Protein AF-A0A7S0UVV0-F1 (afdb_monomer_lite)

InterPro domains:
  IPR001680 WD40 repeat [PF00400] (32-66)
  IPR015943 WD40/YVTN repeat-like-containing domain superfamily [G3DSA:2.130.10.10] (1-115)
  IPR036322 WD40-repeat-containing domain superfamily [SSF50978] (4-109)
  IPR051242 WD repeat and EF-hand domain-containing protein [PTHR44324] (8-107)

Secondary structure (DSSP, 8-state):
-----SSEEEEE-TT-EEEEEETTTTEEEEEEE--PPTT--EEEEEE-TTSSEEEEEETTSEEEEEEE-GGGS-SS-PPPHHHHHHHEEEEEEEE-SSS------PPP-------

Radius of gyration: 14.85 Å; chains: 1; bounding box: 44×40×32 Å

Foldseek 3Di:
DPQDPPQWDWDFWQVQKTWIARNVVRDTAAIDRNPDDNVWTFAEWEADPNRQWIWIWTFQQKIWIKGADSVSRDDDHHDDHVVRCVRIDTDDMDRRDRGTPNYDYDDDPPPPPDD

Organism: NCBI:txid51329

Structure (mmCIF, N/CA/C/O backbone):
data_AF-A0A7S0UVV0-F1
#
_entry.id   AF-A0A7S0UVV0-F1
#
loop_
_atom_site.group_PDB
_atom_site.id
_atom_site.type_symbol
_atom_site.label_atom_id
_atom_site.label_alt_id
_atom_site.label_comp_id
_atom_site.label_asym_id
_atom_site.label_entity_id
_atom_site.label_seq_id
_atom_site.pdbx_PDB_ins_code
_atom_site.Cartn_x
_atom_site.Cartn_y
_atom_site.Cartn_z
_atom_site.occupancy
_atom_site.B_iso_or_equiv
_atom_site.auth_seq_id
_atom_site.auth_comp_id
_atom_site.auth_asym_id
_atom_site.auth_atom_id
_atom_site.pdbx_PDB_model_num
ATOM 1 N N . HIS A 1 1 ? -20.210 -3.733 12.824 1.00 40.03 1 HIS A N 1
ATOM 2 C CA . HIS A 1 1 ? -19.160 -4.609 12.272 1.00 40.03 1 HIS A CA 1
ATOM 3 C C . HIS A 1 1 ? -17.806 -4.001 12.605 1.00 40.03 1 HIS A C 1
ATOM 5 O O . HIS A 1 1 ? -17.490 -2.963 12.027 1.00 40.03 1 HIS A O 1
ATOM 11 N N . PRO A 1 2 ? -17.089 -4.514 13.618 1.00 47.22 2 PRO A N 1
ATOM 12 C CA . PRO A 1 2 ? -15.825 -3.926 14.042 1.00 47.22 2 PRO A CA 1
ATOM 13 C C . PRO A 1 2 ? -14.700 -4.395 13.103 1.00 47.22 2 PRO A C 1
ATOM 15 O O . PRO A 1 2 ? -14.830 -5.450 12.491 1.00 47.22 2 PRO A O 1
ATOM 18 N N . HIS A 1 3 ? -13.626 -3.611 12.990 1.00 50.00 3 HIS A N 1
ATOM 19 C CA . HIS A 1 3 ? -12.380 -3.900 12.246 1.00 50.00 3 HIS A CA 1
ATOM 20 C C . HIS A 1 3 ? -12.298 -3.512 10.756 1.00 50.00 3 HIS A C 1
ATOM 22 O O . HIS A 1 3 ? -11.368 -3.922 10.067 1.00 50.00 3 HIS A O 1
ATOM 28 N N . HIS A 1 4 ? -13.193 -2.663 10.239 1.00 56.44 4 HIS A N 1
ATOM 29 C CA . HIS A 1 4 ? -12.935 -2.007 8.948 1.00 56.44 4 HIS A CA 1
ATOM 30 C C . HIS A 1 4 ? -12.102 -0.734 9.154 1.00 56.44 4 HIS A C 1
ATOM 32 O O . HIS A 1 4 ? -12.401 0.019 10.082 1.00 56.44 4 HIS A O 1
ATOM 38 N N . PHE A 1 5 ? -11.133 -0.457 8.267 1.00 59.06 5 PHE A N 1
ATOM 39 C CA . PHE A 1 5 ? -10.531 0.870 8.089 1.00 59.06 5 PHE A CA 1
ATOM 40 C C . PHE A 1 5 ? -11.637 1.870 7.761 1.00 59.06 5 PHE A C 1
ATOM 42 O O . PHE A 1 5 ? -11.932 2.159 6.602 1.00 59.06 5 PHE A O 1
ATOM 49 N N . ARG A 1 6 ? -12.312 2.392 8.779 1.00 69.19 6 ARG A N 1
ATOM 50 C CA . ARG A 1 6 ? -13.160 3.554 8.588 1.00 69.19 6 ARG A CA 1
ATOM 51 C C . ARG A 1 6 ? -12.203 4.720 8.426 1.00 69.19 6 ARG A C 1
ATOM 53 O O . ARG A 1 6 ? -11.543 5.108 9.382 1.00 69.19 6 ARG A O 1
ATOM 60 N N . ASN A 1 7 ? -12.149 5.255 7.209 1.00 84.62 7 ASN A N 1
ATOM 61 C CA . ASN A 1 7 ? -11.524 6.542 6.909 1.00 84.62 7 ASN A CA 1
ATOM 62 C C . ASN A 1 7 ? -9.984 6.525 6.860 1.00 84.62 7 ASN A C 1
ATOM 64 O O . ASN A 1 7 ? -9.353 7.557 7.086 1.00 84.62 7 ASN A O 1
ATOM 68 N N . VAL A 1 8 ? -9.381 5.378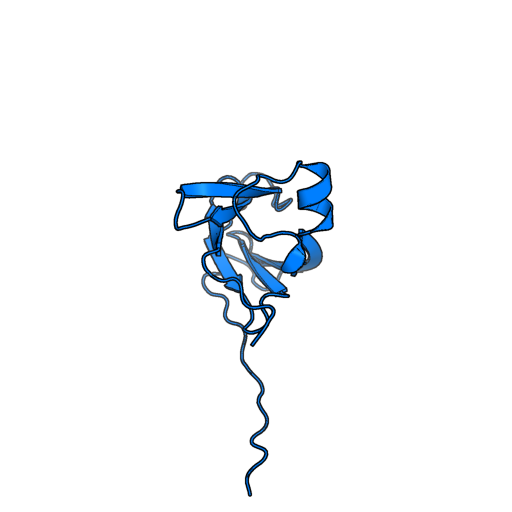 6.528 1.00 91.62 8 VAL A N 1
ATOM 69 C CA . VAL A 1 8 ? -7.937 5.282 6.262 1.00 91.62 8 VAL A CA 1
ATOM 70 C C . VAL A 1 8 ? -7.690 5.099 4.771 1.00 91.62 8 VAL A C 1
ATOM 72 O O . VAL A 1 8 ? -8.234 4.184 4.157 1.00 91.62 8 VAL A O 1
ATOM 75 N N . LEU A 1 9 ? -6.851 5.955 4.193 1.00 94.00 9 LEU A N 1
ATOM 76 C CA . LEU A 1 9 ? -6.370 5.835 2.820 1.00 94.00 9 LEU A CA 1
ATOM 77 C C . LEU A 1 9 ? -4.951 5.265 2.824 1.00 94.00 9 LEU A C 1
ATOM 79 O O . LEU A 1 9 ? -4.060 5.835 3.450 1.00 94.00 9 LEU A O 1
ATOM 83 N N . ALA A 1 10 ? -4.734 4.176 2.090 1.00 95.31 10 ALA A N 1
ATOM 84 C CA . ALA A 1 10 ? -3.406 3.639 1.817 1.00 95.31 10 ALA A CA 1
ATOM 85 C C . ALA A 1 10 ? -2.898 4.150 0.461 1.00 95.31 10 ALA A C 1
ATOM 87 O O . ALA A 1 10 ? -3.642 4.191 -0.518 1.00 95.31 10 ALA A O 1
ATOM 88 N N . THR A 1 11 ? -1.625 4.530 0.398 1.00 96.69 11 THR A N 1
ATOM 89 C CA . THR A 1 11 ? -0.983 5.066 -0.810 1.00 96.69 11 THR A CA 1
ATOM 90 C C . THR A 1 11 ? 0.421 4.505 -0.963 1.00 96.69 11 THR A C 1
ATOM 92 O O . THR A 1 11 ? 1.109 4.266 0.029 1.00 96.69 11 THR A O 1
ATOM 95 N N . VAL A 1 12 ? 0.854 4.328 -2.207 1.00 95.38 12 VAL A N 1
ATOM 96 C CA . VAL A 1 12 ? 2.248 4.043 -2.560 1.00 95.38 12 VAL A CA 1
ATOM 97 C C . VAL A 1 12 ? 2.710 5.017 -3.624 1.00 95.38 12 VAL A C 1
ATOM 99 O O . VAL A 1 12 ? 1.894 5.535 -4.387 1.00 95.38 12 VAL A O 1
ATOM 102 N N . GLY A 1 13 ? 4.014 5.260 -3.675 1.00 90.25 13 GLY A N 1
ATOM 103 C CA . GLY A 1 13 ? 4.601 6.161 -4.652 1.00 90.25 13 GLY A CA 1
ATOM 104 C C . GLY A 1 13 ? 5.937 5.681 -5.197 1.00 90.25 13 GLY A C 1
ATOM 105 O O . GLY A 1 13 ? 6.583 4.767 -4.679 1.00 90.25 13 GLY A O 1
ATOM 106 N N . ALA A 1 14 ? 6.389 6.393 -6.228 1.00 90.75 14 ALA A N 1
ATOM 107 C CA . ALA A 1 14 ? 7.727 6.276 -6.802 1.00 90.75 14 ALA A CA 1
ATOM 108 C C . ALA A 1 14 ? 8.854 6.539 -5.782 1.00 90.75 14 ALA A C 1
ATOM 110 O O . ALA A 1 14 ? 9.991 6.128 -6.000 1.00 90.75 14 ALA A O 1
ATOM 111 N N . ASP A 1 15 ? 8.544 7.191 -4.657 1.00 90.56 15 ASP A N 1
ATOM 112 C CA . ASP A 1 15 ? 9.457 7.413 -3.533 1.00 90.56 15 ASP A CA 1
ATOM 113 C C . ASP A 1 15 ? 9.672 6.164 -2.658 1.00 90.56 15 ASP A C 1
ATOM 115 O O . ASP A 1 15 ? 10.537 6.175 -1.779 1.00 90.56 15 ASP A O 1
ATOM 119 N N . ARG A 1 16 ? 8.961 5.065 -2.959 1.00 91.94 16 ARG A N 1
ATOM 120 C CA . ARG A 1 16 ? 9.083 3.737 -2.337 1.00 91.94 16 ARG A CA 1
ATOM 121 C C . ARG A 1 16 ? 8.560 3.677 -0.905 1.00 91.94 16 ARG A C 1
ATOM 123 O O . ARG A 1 16 ? 8.968 2.806 -0.130 1.00 91.94 16 ARG A O 1
ATOM 130 N N . TRP A 1 17 ? 7.628 4.556 -0.564 1.00 94.94 17 TRP A N 1
ATOM 131 C CA . TRP A 1 17 ? 6.929 4.525 0.715 1.00 94.94 17 TRP A CA 1
ATOM 132 C C . TRP A 1 17 ? 5.515 3.980 0.560 1.00 94.94 17 TRP A C 1
ATOM 134 O O . TRP A 1 17 ? 4.823 4.282 -0.409 1.00 94.94 17 TRP A O 1
ATOM 144 N N . LEU A 1 18 ? 5.096 3.187 1.543 1.00 96.56 18 LEU A N 1
ATOM 145 C CA . LEU A 1 18 ? 3.702 2.844 1.789 1.00 96.56 18 LEU A CA 1
ATOM 146 C C . LEU A 1 18 ? 3.214 3.743 2.927 1.00 96.56 18 LEU A C 1
ATOM 148 O O . LEU A 1 18 ? 3.767 3.692 4.026 1.00 96.56 18 LEU A O 1
ATOM 152 N N . ARG A 1 19 ? 2.211 4.580 2.658 1.00 96.69 19 ARG A N 1
ATOM 153 C CA . ARG A 1 19 ? 1.681 5.562 3.616 1.00 96.69 19 ARG A CA 1
ATOM 154 C C . ARG A 1 19 ? 0.200 5.364 3.878 1.00 96.69 19 ARG A C 1
ATOM 156 O O . ARG A 1 19 ? -0.552 5.040 2.958 1.00 96.69 19 ARG A O 1
ATOM 163 N N . PHE A 1 20 ? -0.194 5.634 5.116 1.00 95.94 20 PHE A N 1
ATOM 164 C CA . PHE A 1 20 ? -1.560 5.541 5.614 1.00 95.94 20 PHE A CA 1
ATOM 165 C C . PHE A 1 20 ? -2.016 6.894 6.134 1.00 95.94 20 PHE A C 1
ATOM 167 O O . PHE A 1 20 ? -1.314 7.517 6.928 1.00 95.94 20 PHE A O 1
ATOM 174 N N . TRP A 1 21 ? -3.200 7.327 5.722 1.00 95.44 21 TRP A N 1
ATOM 175 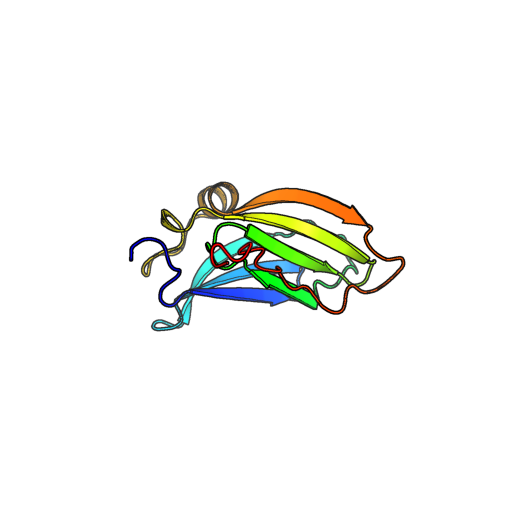C CA . TRP A 1 21 ? -3.716 8.662 6.003 1.00 95.44 21 TRP A CA 1
ATOM 176 C C . TRP A 1 21 ? -5.095 8.590 6.632 1.00 95.44 21 TRP A C 1
ATOM 178 O O . TRP A 1 21 ? -5.942 7.845 6.146 1.00 95.44 21 TRP A O 1
ATOM 188 N N . ASN A 1 22 ? -5.352 9.412 7.646 1.00 92.94 22 ASN A N 1
ATOM 189 C CA . ASN A 1 22 ? -6.716 9.716 8.062 1.00 92.94 22 ASN A CA 1
ATOM 190 C C . ASN A 1 22 ? -7.323 10.688 7.042 1.00 92.94 22 ASN A C 1
ATOM 192 O O . ASN A 1 22 ? -6.830 11.806 6.883 1.00 92.94 22 ASN A O 1
ATOM 196 N N . ILE A 1 23 ? -8.392 10.282 6.353 1.00 92.75 23 ILE A N 1
ATOM 197 C CA . ILE A 1 23 ? -8.984 11.095 5.275 1.00 92.75 23 ILE A CA 1
ATOM 198 C C . ILE A 1 23 ? -9.834 12.267 5.773 1.00 92.75 23 ILE A C 1
ATOM 200 O O . ILE A 1 23 ? -10.090 13.189 5.005 1.00 92.75 23 ILE A O 1
ATOM 204 N N . HIS A 1 24 ? -10.303 12.241 7.022 1.00 90.31 24 HIS A N 1
ATOM 205 C CA . HIS A 1 24 ? -11.094 13.341 7.576 1.00 90.31 24 HIS A CA 1
ATOM 206 C C . HIS A 1 24 ? -10.220 14.516 7.994 1.00 90.31 24 HIS A C 1
ATOM 208 O O . HIS A 1 24 ? -10.630 15.665 7.858 1.00 90.31 24 HIS A O 1
ATOM 214 N N . GLU A 1 25 ? -9.021 14.223 8.485 1.00 89.25 25 GLU A N 1
ATOM 215 C CA . GLU A 1 25 ? -8.102 15.233 9.011 1.00 89.25 25 GLU A CA 1
ATOM 216 C C . GLU A 1 25 ? -6.932 15.522 8.064 1.00 89.25 25 GLU A C 1
ATOM 218 O O . GLU A 1 25 ? -6.228 16.510 8.242 1.00 89.25 25 GLU A O 1
ATOM 223 N N . GLY A 1 26 ? -6.704 14.669 7.058 1.00 92.81 26 GLY A N 1
ATOM 224 C CA . GLY A 1 26 ? -5.559 14.784 6.152 1.00 92.81 26 GLY A CA 1
ATOM 225 C C . GLY A 1 26 ? -4.218 14.481 6.827 1.00 92.81 26 GLY A C 1
ATOM 226 O O . GLY A 1 26 ? -3.176 14.944 6.370 1.00 92.81 26 GLY A O 1
ATOM 227 N N . VAL A 1 27 ? -4.232 13.723 7.926 1.00 93.75 27 VAL A N 1
ATOM 228 C CA . VAL A 1 27 ? -3.048 13.444 8.750 1.00 93.75 27 VAL A CA 1
ATOM 229 C C . VAL A 1 27 ? -2.405 12.122 8.339 1.00 93.75 27 VAL A C 1
ATOM 231 O O . VAL A 1 27 ? -3.090 11.112 8.170 1.00 93.75 27 VAL A O 1
ATOM 234 N N . LEU A 1 28 ? -1.074 12.120 8.210 1.00 95.50 28 LEU A N 1
ATOM 235 C CA . LEU A 1 28 ? -0.278 10.905 8.041 1.00 95.50 28 LEU A CA 1
ATOM 236 C C . LEU A 1 28 ? -0.309 10.093 9.341 1.00 95.50 28 LEU A C 1
ATOM 238 O O . LEU A 1 28 ? 0.223 10.529 10.358 1.00 95.50 28 LEU A O 1
ATOM 242 N N . LEU A 1 29 ? -0.912 8.908 9.305 1.00 95.00 29 LEU A N 1
ATOM 243 C CA . LEU A 1 29 ? -0.998 8.007 10.455 1.00 95.00 29 LEU A CA 1
ATOM 244 C C . LEU A 1 29 ? 0.240 7.126 10.577 1.00 95.00 29 LEU A C 1
ATOM 246 O O . LEU A 1 29 ? 0.723 6.885 11.675 1.00 95.00 29 LEU A O 1
ATOM 250 N N . ALA A 1 30 ? 0.745 6.620 9.456 1.00 95.56 30 ALA A N 1
ATOM 251 C CA . ALA A 1 30 ? 1.915 5.758 9.440 1.00 95.56 30 ALA A CA 1
ATOM 252 C C . ALA A 1 30 ? 2.585 5.782 8.071 1.00 95.56 30 ALA A C 1
ATOM 254 O O . ALA A 1 30 ? 1.924 5.918 7.039 1.00 95.56 30 ALA A O 1
ATOM 255 N N . GLU A 1 31 ? 3.892 5.559 8.064 1.00 96.31 31 GLU A N 1
ATOM 256 C CA . GLU A 1 31 ? 4.639 5.285 6.848 1.00 96.31 31 GLU A CA 1
ATOM 257 C C . GLU A 1 31 ? 5.641 4.157 7.067 1.00 96.31 31 GLU A C 1
ATOM 259 O O . GLU A 1 31 ? 6.264 4.039 8.123 1.00 96.31 31 GLU A O 1
ATOM 264 N N . VAL A 1 32 ? 5.775 3.305 6.055 1.00 96.00 32 VAL A N 1
ATOM 265 C CA . VAL A 1 32 ? 6.724 2.197 6.043 1.00 96.00 32 VAL A CA 1
ATOM 266 C C . VAL A 1 32 ? 7.491 2.229 4.736 1.00 96.00 32 VAL A C 1
ATOM 268 O O . VAL A 1 32 ? 6.914 2.274 3.645 1.00 96.00 32 VAL A O 1
ATOM 271 N N . PHE A 1 33 ? 8.816 2.202 4.849 1.00 94.06 33 PHE A N 1
ATOM 272 C CA . PHE A 1 33 ? 9.669 2.073 3.684 1.00 94.06 33 PHE A CA 1
ATOM 273 C C . PHE A 1 33 ? 9.489 0.679 3.089 1.00 94.06 33 PHE A C 1
ATOM 275 O O . PHE A 1 33 ? 9.673 -0.335 3.762 1.00 94.06 33 PHE A O 1
ATOM 282 N N . THR A 1 34 ? 9.144 0.619 1.807 1.00 91.19 34 THR A N 1
ATOM 283 C CA . THR A 1 34 ? 8.802 -0.652 1.157 1.00 91.19 34 THR A CA 1
ATOM 284 C C . THR A 1 34 ? 10.012 -1.567 0.946 1.00 91.19 34 THR A C 1
ATOM 286 O O . THR A 1 34 ? 9.860 -2.754 0.655 1.00 91.19 34 THR A O 1
ATOM 289 N N . GLY A 1 35 ? 11.234 -1.037 1.055 1.00 86.81 35 GLY A N 1
ATOM 290 C CA . GLY A 1 35 ? 12.453 -1.795 0.784 1.00 86.81 35 GLY A CA 1
ATOM 291 C C . GLY A 1 35 ? 12.640 -2.151 -0.693 1.00 86.81 35 GLY A C 1
ATOM 292 O O . GLY A 1 35 ? 13.445 -3.030 -0.983 1.00 86.81 35 GLY A O 1
ATOM 293 N N . HIS A 1 36 ? 11.879 -1.539 -1.609 1.00 86.88 36 HIS A N 1
ATOM 294 C CA . HIS A 1 36 ? 12.153 -1.614 -3.046 1.00 86.88 36 HIS A CA 1
ATOM 295 C C . HIS A 1 36 ? 13.489 -0.913 -3.356 1.00 86.88 36 HIS A C 1
ATOM 297 O O . HIS A 1 36 ? 13.851 0.088 -2.719 1.00 86.88 36 HIS A O 1
ATOM 303 N N . ALA A 1 37 ? 14.267 -1.452 -4.290 1.00 84.25 37 ALA A N 1
ATOM 304 C CA . ALA A 1 37 ? 15.574 -0.925 -4.655 1.00 84.25 37 ALA A CA 1
ATOM 305 C C . ALA A 1 37 ? 15.461 0.447 -5.335 1.00 84.25 37 ALA A C 1
ATOM 307 O O . ALA A 1 37 ? 14.393 0.907 -5.739 1.00 84.25 37 ALA A O 1
ATOM 308 N N . MET A 1 38 ? 16.580 1.161 -5.417 1.00 74.38 38 MET A N 1
ATOM 309 C CA . MET A 1 38 ? 16.601 2.445 -6.113 1.00 74.38 38 MET A CA 1
ATOM 310 C C . MET A 1 38 ? 16.336 2.208 -7.609 1.00 74.38 38 MET A C 1
ATOM 312 O O . MET A 1 38 ? 17.004 1.383 -8.221 1.00 74.38 38 MET A O 1
ATOM 316 N N . GLY A 1 39 ? 15.353 2.910 -8.181 1.00 78.50 39 GLY A N 1
ATOM 317 C CA . GLY A 1 39 ? 14.886 2.694 -9.560 1.00 78.50 39 GLY A CA 1
ATOM 318 C C . GLY A 1 39 ? 13.687 1.741 -9.694 1.00 78.50 39 GLY A C 1
ATOM 319 O O . GLY A 1 39 ? 13.063 1.698 -10.755 1.00 78.50 39 GLY A O 1
ATOM 320 N N . GLU A 1 40 ? 13.313 1.039 -8.621 1.00 88.50 40 GLU A N 1
ATOM 321 C CA . GLU A 1 40 ? 12.079 0.251 -8.545 1.00 88.50 40 GLU A CA 1
ATOM 322 C C . GLU A 1 40 ? 10.933 1.156 -8.084 1.00 88.50 40 GLU A C 1
ATOM 324 O O . GLU A 1 40 ? 10.818 1.510 -6.909 1.00 88.50 40 GLU A O 1
ATOM 329 N N . LEU A 1 41 ? 10.100 1.584 -9.031 1.00 92.38 41 LEU A N 1
ATOM 330 C CA . LEU A 1 41 ? 8.974 2.471 -8.760 1.00 92.38 41 LEU A CA 1
ATOM 331 C C . LEU A 1 41 ? 7.783 1.633 -8.316 1.00 92.38 41 LEU A C 1
ATOM 333 O O . LEU A 1 41 ? 7.305 0.800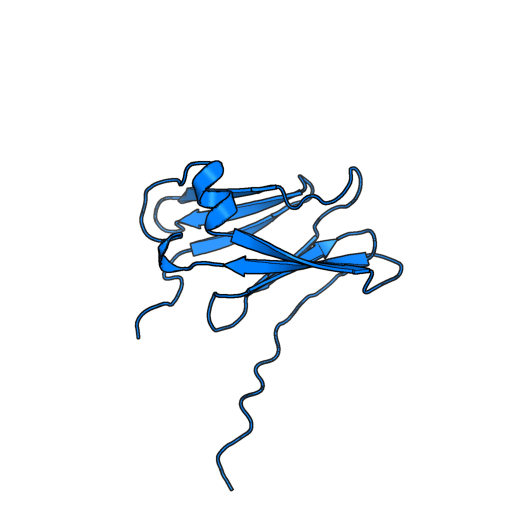 -9.087 1.00 92.38 41 LEU A O 1
ATOM 337 N N . VAL A 1 42 ? 7.285 1.869 -7.104 1.00 95.06 42 VAL A N 1
ATOM 338 C CA . VAL A 1 42 ? 6.051 1.233 -6.633 1.00 95.06 42 VAL A CA 1
ATOM 339 C C . VAL A 1 42 ? 4.876 1.926 -7.309 1.00 95.06 42 VAL A C 1
ATOM 341 O O . VAL A 1 42 ? 4.682 3.129 -7.141 1.00 95.06 42 VAL A O 1
ATOM 344 N N . GLN A 1 43 ? 4.122 1.176 -8.108 1.00 94.31 43 GLN A N 1
ATOM 345 C CA . GLN A 1 43 ? 3.093 1.726 -9.002 1.00 94.31 43 GLN A CA 1
ATOM 346 C C . GLN A 1 43 ? 1.740 1.016 -8.880 1.00 94.31 43 GLN A C 1
ATOM 348 O O . GLN A 1 43 ? 0.755 1.483 -9.442 1.00 94.31 43 GLN A O 1
ATOM 353 N N . ALA A 1 44 ? 1.684 -0.103 -8.154 1.00 95.25 44 ALA A N 1
ATOM 354 C CA . ALA A 1 44 ? 0.460 -0.855 -7.917 1.00 95.25 44 ALA A CA 1
ATOM 355 C C . ALA A 1 44 ? 0.271 -1.113 -6.418 1.00 95.25 44 ALA A C 1
ATOM 357 O O . ALA A 1 44 ? 1.232 -1.417 -5.705 1.00 95.25 44 ALA A O 1
ATOM 358 N N . LEU A 1 45 ? -0.977 -1.017 -5.962 1.00 97.38 45 LEU A N 1
ATOM 359 C CA . LEU A 1 45 ? -1.403 -1.255 -4.586 1.00 97.38 45 LEU A CA 1
ATOM 360 C C . LEU A 1 45 ? -2.756 -1.963 -4.595 1.00 97.38 45 LEU A C 1
ATOM 362 O O . LEU A 1 45 ? -3.647 -1.573 -5.347 1.00 97.38 45 LEU A O 1
ATOM 366 N N . ALA A 1 46 ? -2.922 -2.959 -3.733 1.00 97.00 46 ALA A N 1
ATOM 367 C CA . ALA A 1 46 ? -4.218 -3.551 -3.429 1.00 97.00 46 ALA A CA 1
ATOM 368 C C . ALA A 1 46 ? -4.324 -3.842 -1.932 1.00 97.00 46 ALA A C 1
ATOM 370 O O . ALA A 1 46 ? -3.321 -4.158 -1.291 1.00 97.00 46 ALA A O 1
ATOM 371 N N . VAL A 1 47 ? -5.537 -3.756 -1.395 1.00 94.94 47 VAL A N 1
ATOM 372 C CA . VAL A 1 47 ? -5.871 -4.086 -0.004 1.00 94.94 47 VAL A CA 1
ATOM 373 C C . VAL A 1 47 ? -6.957 -5.153 -0.036 1.00 94.94 47 VAL A C 1
ATOM 375 O O . VAL A 1 47 ? -7.838 -5.104 -0.898 1.00 94.94 47 VAL A O 1
ATOM 378 N N . ASP A 1 48 ? -6.883 -6.134 0.854 1.00 92.88 48 ASP A N 1
ATOM 379 C CA . ASP A 1 48 ? -7.918 -7.156 0.964 1.00 92.88 48 ASP A CA 1
ATOM 380 C C . ASP A 1 48 ? -9.164 -6.639 1.711 1.00 92.88 48 ASP A C 1
ATOM 382 O O . ASP A 1 48 ? -9.115 -5.649 2.440 1.00 92.88 48 ASP A O 1
ATOM 386 N N . LEU A 1 49 ? -10.292 -7.340 1.572 1.00 88.56 49 LEU A N 1
ATOM 387 C CA . LEU A 1 49 ? -11.560 -6.937 2.198 1.00 88.56 49 LEU A CA 1
ATOM 388 C C . LEU A 1 49 ? -11.496 -6.893 3.730 1.00 88.56 49 LEU A C 1
ATOM 390 O O . LEU A 1 49 ? -12.226 -6.119 4.354 1.00 88.56 49 LEU A O 1
ATOM 394 N N . SER A 1 50 ? -10.635 -7.717 4.337 1.00 88.50 50 SER A N 1
ATOM 395 C CA . SER A 1 50 ? -10.467 -7.770 5.789 1.00 88.50 50 SER A CA 1
ATOM 396 C C . SER A 1 50 ? -9.460 -6.755 6.328 1.00 88.50 50 SER A C 1
ATOM 398 O O . SER A 1 50 ? -9.255 -6.715 7.541 1.00 88.50 50 SER A O 1
ATOM 400 N N . ASN A 1 51 ? -8.872 -5.911 5.466 1.00 90.62 51 ASN A N 1
ATOM 401 C CA . ASN A 1 51 ? -7.923 -4.859 5.839 1.00 90.62 51 ASN A CA 1
ATOM 402 C C . ASN A 1 51 ? -6.648 -5.370 6.534 1.00 90.62 51 ASN A C 1
ATOM 404 O O . ASN A 1 51 ? -5.957 -4.624 7.227 1.00 90.62 51 ASN A O 1
ATOM 408 N N . ARG A 1 52 ? -6.329 -6.651 6.361 1.00 92.06 52 ARG A N 1
ATOM 409 C CA . ARG A 1 52 ? -5.233 -7.350 7.044 1.00 92.06 52 ARG A CA 1
ATOM 410 C C . ARG A 1 52 ? -4.039 -7.585 6.135 1.00 92.06 52 ARG A C 1
ATOM 412 O O . ARG A 1 52 ? -2.948 -7.871 6.632 1.00 92.06 52 ARG A O 1
ATOM 419 N N . PHE A 1 53 ? -4.237 -7.470 4.828 1.00 95.50 53 PHE A N 1
ATOM 420 C CA . PHE A 1 53 ? -3.226 -7.702 3.820 1.00 95.50 53 PHE A CA 1
ATOM 421 C C . PHE A 1 53 ? -3.198 -6.575 2.801 1.00 95.50 53 PHE A C 1
ATOM 423 O O . PHE A 1 53 ? -4.221 -6.118 2.294 1.00 95.50 53 PHE A O 1
ATOM 430 N N . ILE A 1 54 ? -1.979 -6.168 2.469 1.00 96.88 54 ILE A N 1
ATOM 431 C CA . ILE A 1 54 ? -1.702 -5.234 1.388 1.00 96.88 54 ILE A CA 1
ATOM 432 C C . ILE A 1 54 ? -0.720 -5.887 0.429 1.00 96.88 54 ILE A C 1
ATOM 434 O O . ILE A 1 54 ? 0.236 -6.535 0.856 1.00 96.88 54 ILE A O 1
ATOM 438 N N . ALA A 1 55 ? -0.937 -5.693 -0.865 1.00 97.75 55 ALA A N 1
ATOM 439 C CA . ALA A 1 55 ? -0.001 -6.067 -1.911 1.00 97.75 55 ALA A CA 1
ATOM 440 C C . ALA A 1 55 ? 0.527 -4.809 -2.599 1.00 97.75 55 ALA A C 1
ATOM 442 O O . ALA A 1 55 ? -0.257 -3.937 -2.973 1.00 97.75 55 ALA A O 1
ATOM 443 N N . THR A 1 56 ? 1.841 -4.731 -2.794 1.00 97.81 56 THR A N 1
ATOM 444 C CA . THR A 1 56 ? 2.488 -3.673 -3.581 1.00 97.81 56 THR A CA 1
ATOM 445 C C . THR A 1 56 ? 3.240 -4.275 -4.755 1.00 97.81 56 THR A C 1
ATOM 447 O O . THR A 1 56 ? 3.836 -5.344 -4.618 1.00 97.81 56 THR A O 1
ATOM 450 N N . GLY A 1 57 ? 3.215 -3.595 -5.900 1.00 96.62 57 GLY A N 1
ATOM 451 C CA . GLY A 1 57 ? 3.878 -4.026 -7.130 1.00 96.62 57 GLY A CA 1
ATOM 452 C C . GLY A 1 57 ? 4.743 -2.919 -7.724 1.00 96.62 57 GLY A C 1
ATOM 453 O O . GLY A 1 57 ? 4.334 -1.753 -7.729 1.00 96.62 57 GLY A O 1
ATOM 454 N N . ASP A 1 58 ? 5.924 -3.281 -8.225 1.00 96.25 58 ASP A N 1
ATOM 455 C CA . ASP A 1 58 ? 6.905 -2.321 -8.743 1.00 96.25 58 ASP A CA 1
ATOM 456 C C . ASP A 1 58 ? 7.188 -2.430 -10.255 1.00 96.25 58 ASP A C 1
ATOM 458 O O . ASP A 1 58 ? 6.638 -3.273 -10.974 1.00 96.25 58 ASP A O 1
ATOM 462 N N . SER A 1 59 ? 8.058 -1.543 -10.749 1.00 96.12 59 SER A N 1
ATOM 463 C CA . SER A 1 59 ? 8.527 -1.490 -12.139 1.00 96.12 59 SER A CA 1
ATOM 464 C C . SER A 1 59 ? 9.481 -2.627 -12.543 1.00 96.12 59 SER A C 1
ATOM 466 O O . SER A 1 59 ? 9.628 -2.889 -13.739 1.00 96.12 59 SER A O 1
ATOM 468 N N . ALA A 1 60 ? 10.100 -3.331 -11.592 1.00 95.56 60 ALA A N 1
ATOM 469 C CA . ALA A 1 60 ? 10.989 -4.472 -11.845 1.00 95.56 60 ALA A CA 1
ATOM 470 C C . ALA A 1 60 ? 10.250 -5.826 -11.867 1.00 95.56 60 ALA A C 1
ATOM 472 O O . ALA A 1 60 ? 10.821 -6.854 -12.259 1.00 95.56 60 ALA A O 1
ATOM 473 N N . GLY A 1 61 ? 8.965 -5.811 -11.508 1.00 96.25 61 GLY A N 1
ATOM 474 C CA . GLY A 1 61 ? 8.076 -6.963 -11.505 1.00 96.25 61 GLY A CA 1
ATOM 475 C C . GLY A 1 61 ? 8.018 -7.700 -10.172 1.00 96.25 61 GLY A C 1
ATOM 476 O O . GLY A 1 61 ? 7.538 -8.836 -10.133 1.00 96.25 61 GLY A O 1
ATOM 477 N N . PHE A 1 62 ? 8.505 -7.090 -9.088 1.00 96.38 62 PHE A N 1
ATOM 478 C CA . PHE A 1 62 ? 8.355 -7.639 -7.748 1.00 96.38 62 PHE A CA 1
ATOM 479 C C . PHE A 1 62 ? 6.991 -7.308 -7.161 1.00 96.38 62 PHE A C 1
ATOM 481 O O . PHE A 1 62 ? 6.470 -6.202 -7.310 1.00 96.38 62 PHE A O 1
ATOM 488 N N . ILE A 1 63 ? 6.449 -8.291 -6.448 1.00 97.12 63 ILE A N 1
ATOM 489 C CA . ILE A 1 63 ? 5.307 -8.137 -5.559 1.00 97.12 63 ILE A CA 1
ATOM 490 C C . ILE A 1 63 ? 5.801 -8.311 -4.128 1.00 97.12 63 ILE A C 1
ATOM 492 O O . ILE A 1 63 ? 6.574 -9.229 -3.834 1.00 97.12 63 ILE A O 1
ATOM 496 N N . LYS A 1 64 ? 5.330 -7.442 -3.235 1.00 97.25 64 LYS A N 1
ATOM 497 C CA . LYS A 1 64 ? 5.479 -7.593 -1.786 1.00 97.25 64 LYS A CA 1
ATOM 498 C C . LYS A 1 64 ? 4.113 -7.699 -1.136 1.00 97.25 64 LYS A C 1
ATOM 500 O O . LYS A 1 64 ? 3.191 -6.980 -1.513 1.00 97.25 64 LYS A O 1
ATOM 505 N N . ILE A 1 65 ? 4.013 -8.576 -0.141 1.00 97.88 65 ILE A N 1
ATOM 506 C CA . ILE A 1 65 ? 2.823 -8.720 0.700 1.00 97.88 65 ILE A CA 1
ATOM 507 C C . ILE A 1 65 ? 3.140 -8.211 2.092 1.00 97.88 65 ILE A C 1
ATOM 509 O O . ILE A 1 65 ? 4.161 -8.580 2.679 1.00 97.88 65 ILE A O 1
ATOM 513 N N . TRP A 1 66 ? 2.233 -7.405 2.622 1.00 97.75 66 TRP A N 1
ATOM 514 C CA . TRP A 1 66 ? 2.324 -6.769 3.922 1.00 97.75 66 TRP A CA 1
ATOM 515 C C . TRP A 1 66 ? 1.174 -7.250 4.795 1.00 97.75 66 TRP A C 1
ATOM 517 O O . TRP A 1 66 ? 0.021 -7.226 4.371 1.00 97.75 66 TRP A O 1
ATOM 527 N N . GLY A 1 67 ? 1.492 -7.686 6.007 1.00 96.69 67 GLY A N 1
ATOM 528 C CA . GLY A 1 67 ? 0.508 -7.912 7.055 1.00 96.69 67 GLY A CA 1
ATOM 529 C C . GLY A 1 67 ? 0.248 -6.603 7.778 1.00 96.69 67 GLY A C 1
ATOM 530 O O . GLY A 1 67 ? 1.203 -5.903 8.119 1.00 96.69 67 GLY A O 1
ATOM 531 N N . VAL A 1 68 ? -1.022 -6.301 8.015 1.00 94.62 68 VAL A N 1
ATOM 532 C CA . VAL A 1 68 ? -1.472 -5.054 8.624 1.00 94.62 68 VAL A CA 1
ATOM 533 C C . VAL A 1 68 ? -2.259 -5.343 9.897 1.00 94.62 68 VAL A C 1
ATOM 535 O O . VAL A 1 68 ? -3.059 -6.277 9.941 1.00 94.62 68 VAL A O 1
ATOM 538 N N . ASP A 1 69 ? -2.009 -4.540 10.926 1.00 92.25 69 ASP A N 1
ATOM 539 C CA . ASP A 1 69 ? -2.757 -4.494 12.180 1.00 92.25 69 ASP A CA 1
ATOM 540 C C . ASP A 1 69 ? -3.716 -3.285 12.161 1.00 92.25 69 ASP A C 1
ATOM 542 O O . ASP A 1 69 ? -3.278 -2.155 12.411 1.00 92.25 69 ASP A O 1
ATOM 546 N N . PRO A 1 70 ? -5.011 -3.480 11.830 1.00 84.00 70 PRO A N 1
ATOM 547 C CA . PRO A 1 70 ? -5.962 -2.378 11.684 1.00 84.00 70 PRO A CA 1
ATOM 548 C C . PRO A 1 70 ? -6.182 -1.598 12.978 1.00 84.00 70 PRO A C 1
ATOM 550 O O . PRO A 1 70 ? -6.434 -0.397 12.932 1.00 84.00 70 PRO A O 1
ATOM 553 N N . GLU A 1 71 ? -6.038 -2.261 14.128 1.00 83.69 71 GLU A N 1
ATOM 554 C CA . GLU A 1 71 ? -6.226 -1.645 15.444 1.00 83.69 71 GLU A CA 1
ATOM 555 C C . GLU A 1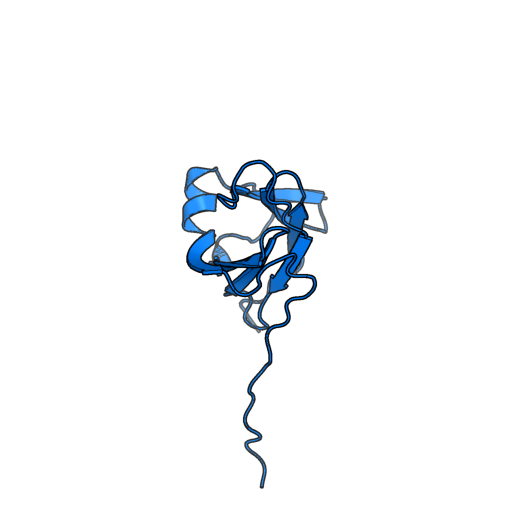 71 ? -5.128 -0.625 15.762 1.00 83.69 71 GLU A C 1
ATOM 557 O O . GLU A 1 71 ? -5.310 0.256 16.589 1.00 83.69 71 GLU A O 1
ATOM 562 N N . LYS A 1 72 ? -3.972 -0.697 15.100 1.00 86.00 72 LYS A N 1
ATOM 563 C CA . LYS A 1 72 ? -2.915 0.312 15.274 1.00 86.00 72 LYS A CA 1
ATOM 564 C C . LYS A 1 72 ? -3.044 1.482 14.315 1.00 86.00 72 LYS A C 1
ATOM 566 O O . LYS A 1 72 ? -2.461 2.534 14.549 1.00 86.00 72 LYS A O 1
ATOM 571 N N . LEU A 1 73 ? -3.792 1.302 13.235 1.00 84.62 73 LEU A N 1
ATOM 572 C CA . LEU A 1 73 ? -3.961 2.274 12.164 1.00 84.62 73 LEU A CA 1
ATOM 573 C C . LEU A 1 73 ? -5.357 2.899 12.241 1.00 84.62 73 LEU A C 1
ATOM 575 O O . LEU A 1 73 ? -6.091 2.929 11.258 1.00 84.62 73 LEU A O 1
ATOM 579 N N . HIS A 1 74 ? -5.734 3.387 13.422 1.00 79.00 74 HIS A N 1
ATOM 580 C CA . HIS A 1 74 ? -7.010 4.057 13.647 1.00 79.00 74 HIS A CA 1
ATOM 581 C C . HIS A 1 74 ? -6.829 5.393 14.381 1.00 79.00 74 HIS A C 1
ATOM 583 O O . HIS A 1 74 ? -5.887 5.578 15.153 1.00 79.00 74 HIS A O 1
ATOM 589 N N . GLY A 1 75 ? -7.787 6.304 14.211 1.00 77.94 75 GLY A N 1
ATOM 590 C CA . GLY A 1 75 ? -7.810 7.591 14.909 1.00 77.94 75 GLY A CA 1
ATOM 591 C C . GLY A 1 75 ? -6.986 8.676 14.217 1.00 77.94 75 GLY A C 1
ATOM 592 O O . GLY A 1 75 ? -6.875 8.697 12.993 1.00 77.94 75 GLY A O 1
ATOM 593 N N . SER A 1 76 ? -6.455 9.596 15.018 1.00 79.50 76 SER A N 1
ATOM 594 C CA . SER A 1 76 ? -5.904 10.889 14.572 1.00 79.50 76 SER A CA 1
ATOM 595 C C . SER A 1 76 ? -4.422 11.065 14.914 1.00 79.50 76 SER A C 1
ATOM 597 O O . SER A 1 76 ? -3.826 12.106 14.652 1.00 79.50 76 SER A O 1
ATOM 599 N N . THR A 1 77 ? -3.813 10.067 15.557 1.00 87.75 77 THR A N 1
ATOM 600 C CA . THR A 1 77 ? -2.459 10.173 16.103 1.00 87.75 77 THR A CA 1
ATOM 601 C C . THR A 1 77 ? -1.463 9.427 15.215 1.00 87.75 77 THR A C 1
ATOM 603 O O . THR A 1 77 ? -1.621 8.219 15.031 1.00 87.75 77 THR A O 1
ATOM 606 N N . PRO A 1 78 ? -0.427 10.106 14.691 1.00 92.75 78 PRO A N 1
ATOM 607 C CA . PRO A 1 78 ? 0.647 9.448 13.957 1.00 92.75 78 PRO A CA 1
ATOM 608 C C . PRO A 1 78 ? 1.397 8.432 14.824 1.00 92.75 78 PRO A C 1
ATOM 610 O O . PRO A 1 78 ? 1.769 8.717 15.965 1.00 92.75 78 PRO A O 1
ATOM 613 N N . LEU A 1 79 ? 1.660 7.254 14.266 1.00 93.94 79 LEU A N 1
ATOM 614 C CA . LEU A 1 79 ? 2.531 6.251 14.861 1.00 93.94 79 LEU A CA 1
ATOM 615 C C . LEU A 1 79 ? 3.996 6.674 14.741 1.00 93.94 79 LEU A C 1
ATOM 617 O O . LEU A 1 79 ? 4.422 7.269 13.750 1.00 93.94 79 LEU A O 1
ATOM 621 N N . SER A 1 80 ? 4.801 6.280 15.728 1.00 93.94 80 SER A N 1
ATOM 622 C CA . SER A 1 80 ? 6.256 6.323 15.585 1.00 93.94 80 SER A CA 1
ATOM 623 C C . SER A 1 80 ? 6.705 5.388 14.452 1.00 93.94 80 SER A C 1
ATOM 625 O O . SER A 1 80 ? 6.040 4.392 14.166 1.00 93.94 80 SER A O 1
ATOM 627 N N . LEU A 1 81 ? 7.873 5.636 13.847 1.00 90.06 81 LEU A N 1
ATOM 628 C CA . LEU A 1 81 ? 8.424 4.736 12.818 1.00 90.06 81 LEU A CA 1
ATOM 629 C C . LEU A 1 81 ? 8.570 3.290 13.323 1.00 90.06 81 LEU A C 1
ATOM 631 O O . LEU A 1 81 ? 8.335 2.338 12.580 1.00 90.06 81 LEU A O 1
ATOM 635 N N . ALA A 1 82 ? 8.924 3.119 14.598 1.00 91.50 82 ALA A N 1
ATOM 636 C CA . ALA A 1 82 ? 9.063 1.804 15.211 1.00 91.50 82 ALA A CA 1
ATOM 637 C C . ALA A 1 82 ? 7.712 1.089 15.366 1.00 91.50 82 ALA A C 1
ATOM 639 O O . ALA A 1 82 ? 7.632 -0.125 15.171 1.00 91.50 82 ALA A O 1
ATOM 640 N N . ASP A 1 83 ? 6.649 1.819 15.704 1.00 93.69 83 ASP A N 1
ATOM 641 C CA . ASP A 1 83 ? 5.311 1.244 15.848 1.00 93.69 83 ASP A CA 1
ATOM 642 C C . ASP A 1 83 ? 4.640 1.015 14.495 1.00 93.69 83 ASP A C 1
ATOM 644 O O . ASP A 1 83 ? 3.998 -0.020 14.314 1.00 93.69 83 ASP A O 1
ATOM 648 N N . ALA A 1 84 ? 4.877 1.894 13.518 1.00 94.19 84 ALA A N 1
ATOM 649 C CA . ALA A 1 84 ? 4.468 1.707 12.129 1.00 94.19 84 ALA A CA 1
ATOM 650 C C . ALA A 1 84 ? 5.077 0.426 11.535 1.00 94.19 84 ALA A C 1
ATOM 652 O O . ALA A 1 84 ? 4.352 -0.397 10.978 1.00 94.19 84 ALA A O 1
ATOM 653 N N . ALA A 1 85 ? 6.378 0.189 11.744 1.00 91.31 85 ALA A N 1
ATOM 654 C CA . ALA A 1 85 ? 7.056 -1.030 11.289 1.00 91.31 85 ALA A CA 1
ATOM 655 C C . ALA A 1 85 ? 6.526 -2.317 11.955 1.00 91.31 85 ALA A C 1
ATOM 657 O O . ALA A 1 85 ? 6.626 -3.403 11.383 1.00 91.31 85 ALA A O 1
ATOM 658 N N . LYS A 1 86 ? 5.955 -2.219 13.164 1.00 92.31 86 LYS A N 1
ATOM 659 C CA . LYS A 1 86 ? 5.278 -3.344 13.833 1.00 92.31 86 LYS A CA 1
ATOM 660 C C . LYS A 1 86 ? 3.844 -3.529 13.342 1.00 92.31 86 LYS A C 1
ATOM 662 O O . LYS A 1 86 ? 3.381 -4.664 13.271 1.00 92.31 86 LYS A O 1
ATOM 667 N N . ALA A 1 87 ? 3.139 -2.432 13.069 1.00 93.69 87 ALA A N 1
ATOM 668 C CA . ALA A 1 87 ? 1.760 -2.440 12.592 1.00 93.69 87 ALA A CA 1
ATOM 669 C C . ALA A 1 87 ? 1.657 -2.932 11.143 1.00 93.69 87 ALA A C 1
ATOM 671 O O . ALA A 1 87 ? 0.681 -3.585 10.788 1.00 93.69 87 ALA A O 1
ATOM 672 N N . VAL A 1 88 ? 2.667 -2.645 10.320 1.00 96.12 88 VAL A N 1
ATOM 673 C CA . VAL A 1 88 ? 2.717 -3.016 8.904 1.00 96.12 88 VAL A CA 1
ATOM 674 C C . VAL A 1 88 ? 4.037 -3.720 8.625 1.00 96.12 88 VAL A C 1
ATOM 676 O O . VAL A 1 88 ? 5.093 -3.096 8.532 1.00 96.12 88 VAL A O 1
ATOM 679 N N . ARG A 1 89 ? 3.977 -5.046 8.492 1.00 95.44 89 ARG A N 1
ATOM 680 C CA . ARG A 1 89 ? 5.161 -5.907 8.358 1.00 95.44 89 ARG A CA 1
ATOM 681 C C . ARG A 1 89 ? 5.208 -6.586 6.999 1.00 95.44 89 ARG A C 1
ATOM 683 O O . ARG A 1 89 ? 4.212 -7.158 6.563 1.00 95.44 89 ARG A O 1
ATOM 690 N N . GLN A 1 90 ? 6.372 -6.588 6.352 1.00 96.25 90 GLN A N 1
ATOM 691 C CA . GLN A 1 90 ? 6.568 -7.380 5.137 1.00 96.25 90 GLN A CA 1
ATOM 692 C C . GLN A 1 90 ? 6.487 -8.873 5.490 1.00 96.25 90 GLN A C 1
ATOM 694 O O . GLN A 1 90 ? 7.201 -9.343 6.375 1.00 96.25 90 GLN A O 1
ATOM 699 N N . LEU A 1 91 ? 5.627 -9.617 4.798 1.00 97.12 91 LEU A N 1
ATOM 700 C CA . LEU A 1 91 ? 5.462 -11.064 4.955 1.00 97.12 91 LEU A CA 1
ATOM 701 C C . LEU A 1 91 ? 6.193 -11.827 3.855 1.00 97.12 91 LEU A C 1
ATOM 703 O O . LEU A 1 91 ? 6.892 -12.799 4.127 1.00 97.12 91 LEU A O 1
ATOM 707 N N . HIS A 1 92 ? 6.048 -11.366 2.612 1.00 96.50 92 HIS A N 1
ATOM 708 C CA . HIS A 1 92 ? 6.565 -12.057 1.438 1.00 96.50 92 HIS A CA 1
ATOM 709 C C . HIS A 1 92 ? 7.073 -11.074 0.389 1.00 96.50 92 HIS A C 1
ATOM 711 O O . HIS A 1 92 ? 6.615 -9.933 0.313 1.00 96.50 92 HIS A O 1
ATOM 717 N N . VAL A 1 93 ? 7.999 -11.556 -0.438 1.00 96.19 93 VAL A N 1
ATOM 718 C CA . VAL A 1 93 ? 8.491 -10.875 -1.632 1.00 96.19 93 VAL A CA 1
ATOM 719 C C . VAL A 1 93 ? 8.834 -11.914 -2.691 1.00 96.19 93 VAL A C 1
ATOM 721 O O . VAL A 1 93 ? 9.439 -12.940 -2.383 1.00 96.19 93 VAL A O 1
ATOM 724 N N . TRP A 1 94 ? 8.446 -11.659 -3.933 1.00 97.00 94 TRP A N 1
ATOM 725 C CA . TRP A 1 94 ? 8.855 -12.473 -5.074 1.00 97.00 94 TRP A CA 1
ATOM 726 C C . TRP A 1 94 ? 8.785 -11.656 -6.358 1.00 97.00 94 TRP A C 1
ATOM 728 O O . TRP A 1 94 ? 8.082 -10.649 -6.435 1.00 97.00 94 TRP A O 1
ATOM 738 N N . ARG A 1 95 ? 9.504 -12.104 -7.387 1.00 96.25 95 ARG A N 1
ATOM 739 C CA . ARG A 1 95 ? 9.404 -11.529 -8.727 1.00 96.25 95 ARG A CA 1
ATOM 740 C C . ARG A 1 95 ? 8.290 -12.231 -9.498 1.00 96.25 95 ARG A C 1
ATOM 742 O O . ARG A 1 95 ? 8.470 -13.358 -9.947 1.00 96.25 95 ARG A O 1
ATOM 749 N N . ALA A 1 96 ? 7.136 -11.582 -9.612 1.00 96.44 96 ALA A N 1
ATOM 750 C CA . ALA A 1 96 ? 5.957 -12.121 -10.291 1.00 96.44 96 ALA A CA 1
ATOM 751 C C . ALA A 1 96 ? 6.027 -11.956 -11.815 1.00 96.44 96 ALA A C 1
ATOM 753 O O . ALA A 1 96 ? 5.512 -12.786 -12.560 1.00 96.44 96 ALA A O 1
ATOM 754 N N . HIS A 1 97 ? 6.685 -10.893 -12.279 1.00 96.94 97 HIS A N 1
ATOM 755 C CA . HIS A 1 97 ? 6.800 -10.559 -13.694 1.00 96.94 97 HIS A CA 1
ATOM 756 C C . HIS A 1 97 ? 8.238 -10.181 -14.060 1.00 96.94 97 HIS A C 1
ATOM 758 O O . HIS A 1 97 ? 9.042 -9.789 -13.218 1.00 96.94 97 HIS A O 1
ATOM 764 N N . GLN A 1 98 ? 8.580 -10.270 -15.348 1.00 95.19 98 GLN A N 1
ATOM 765 C CA . GLN A 1 98 ? 9.885 -9.807 -15.838 1.00 95.19 98 GLN A CA 1
ATOM 766 C C . GLN A 1 98 ? 10.000 -8.272 -15.856 1.00 95.19 98 GLN A C 1
ATOM 768 O O . GLN A 1 98 ? 11.105 -7.738 -15.939 1.00 95.19 98 GLN A O 1
ATOM 773 N N . ARG A 1 99 ? 8.865 -7.570 -15.799 1.00 93.06 99 ARG A N 1
ATOM 774 C CA . ARG A 1 99 ? 8.741 -6.109 -15.820 1.00 93.06 99 ARG A CA 1
ATOM 775 C C . ARG A 1 99 ? 7.584 -5.676 -14.920 1.00 93.06 99 ARG A C 1
ATOM 777 O O . ARG A 1 99 ? 6.975 -6.508 -14.262 1.00 93.06 99 ARG A O 1
ATOM 784 N N . ASN A 1 100 ? 7.294 -4.382 -14.948 1.00 95.62 100 ASN A N 1
ATOM 785 C CA . ASN A 1 100 ? 6.189 -3.673 -14.319 1.00 95.62 100 ASN A CA 1
ATOM 786 C C . ASN A 1 100 ? 4.977 -4.544 -13.955 1.00 95.62 100 ASN A C 1
ATOM 788 O O . ASN A 1 100 ? 4.256 -5.023 -14.830 1.00 95.62 100 ASN A O 1
ATOM 792 N N . VAL A 1 101 ? 4.705 -4.651 -12.655 1.00 96.69 101 VAL A N 1
ATOM 793 C CA . VAL A 1 101 ? 3.384 -5.038 -12.153 1.00 96.69 101 VAL A CA 1
ATOM 794 C C . VAL A 1 101 ? 2.472 -3.826 -12.320 1.00 96.69 101 VAL A C 1
ATOM 796 O O . VAL A 1 101 ? 2.706 -2.789 -11.701 1.00 96.69 101 VAL A O 1
ATOM 799 N N . THR A 1 102 ? 1.465 -3.931 -13.183 1.00 95.62 102 THR A N 1
ATOM 800 C CA . THR A 1 102 ? 0.574 -2.809 -13.530 1.00 95.62 102 THR A CA 1
ATOM 801 C C . THR A 1 102 ? -0.735 -2.808 -12.753 1.00 95.62 102 THR A C 1
ATOM 803 O O . THR A 1 102 ? -1.385 -1.773 -12.653 1.00 95.62 102 THR A O 1
ATOM 806 N N . SER A 1 103 ? -1.138 -3.954 -12.208 1.00 95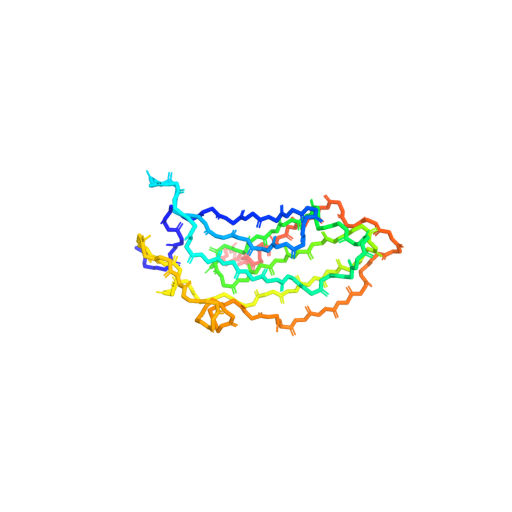.75 103 SER A N 1
ATOM 807 C CA . SER A 1 103 ? -2.377 -4.090 -11.454 1.00 95.75 103 SER A CA 1
ATOM 808 C C . SER A 1 103 ? -2.253 -5.196 -10.417 1.00 95.75 103 SER A C 1
ATOM 810 O O . SER A 1 103 ? -1.553 -6.188 -10.623 1.00 95.75 103 SER A O 1
ATOM 812 N N . LEU A 1 104 ? -2.938 -5.000 -9.297 1.00 97.25 104 LEU A N 1
ATOM 813 C CA . LEU A 1 104 ? -3.084 -5.960 -8.218 1.00 97.25 104 LEU A CA 1
ATOM 814 C C . LEU A 1 104 ? -4.545 -5.938 -7.783 1.00 97.25 104 LEU A C 1
ATOM 816 O O . LEU A 1 104 ? -5.172 -4.883 -7.714 1.00 97.25 104 LEU A O 1
ATOM 820 N N . THR A 1 105 ? -5.105 -7.102 -7.493 1.00 96.25 105 THR A N 1
ATOM 821 C CA . THR A 1 105 ? -6.457 -7.234 -6.950 1.00 96.25 105 THR A CA 1
ATOM 822 C C . THR A 1 105 ? -6.492 -8.490 -6.102 1.00 96.25 105 THR A C 1
ATOM 824 O O . THR A 1 105 ? -6.042 -9.549 -6.537 1.00 96.25 105 THR A O 1
ATOM 827 N N . PHE A 1 106 ? -7.017 -8.368 -4.887 1.00 93.75 106 PHE A N 1
ATOM 828 C CA . PHE A 1 106 ? -7.367 -9.528 -4.082 1.00 93.75 106 PHE A CA 1
ATOM 829 C C . PHE A 1 106 ? -8.711 -10.060 -4.577 1.00 93.75 106 PHE A C 1
ATOM 831 O O . PHE A 1 106 ? -9.683 -9.311 -4.655 1.00 93.75 106 PHE A O 1
ATOM 838 N N . LEU A 1 107 ? -8.756 -11.342 -4.933 1.00 90.69 107 LEU A N 1
ATOM 839 C CA . LEU A 1 107 ? -10.007 -12.017 -5.252 1.00 90.69 107 LEU A CA 1
ATOM 840 C C . LEU A 1 107 ? -10.614 -12.544 -3.957 1.00 90.69 107 LEU A C 1
ATOM 842 O O . LEU A 1 107 ? -9.952 -13.272 -3.215 1.00 90.69 107 LEU A O 1
ATOM 846 N N . ASP A 1 108 ? -11.868 -12.186 -3.699 1.00 78.44 108 ASP A N 1
ATOM 847 C CA . ASP A 1 108 ? -12.635 -12.836 -2.650 1.00 78.44 108 ASP A CA 1
ATOM 848 C C . ASP A 1 108 ? -13.044 -14.222 -3.148 1.00 78.44 108 ASP A C 1
ATOM 850 O O . ASP A 1 108 ? -13.687 -14.366 -4.190 1.00 78.44 108 ASP A O 1
ATOM 854 N N . THR A 1 109 ? -12.637 -15.252 -2.418 1.00 64.81 109 THR A N 1
ATOM 855 C CA . THR A 1 109 ? -13.110 -16.616 -2.654 1.00 64.81 109 THR A CA 1
ATOM 856 C C . THR A 1 109 ? -14.150 -16.943 -1.599 1.00 64.81 109 THR A C 1
ATOM 858 O O . THR A 1 109 ? -14.037 -17.913 -0.854 1.00 64.81 109 THR A O 1
ATOM 861 N N . ALA A 1 110 ? -15.208 -16.135 -1.547 1.00 58.25 110 ALA A N 1
ATOM 862 C CA . ALA A 1 110 ? -16.474 -16.598 -1.020 1.00 58.25 110 ALA A CA 1
ATOM 863 C C . ALA A 1 110 ? -16.939 -17.740 -1.934 1.00 58.25 110 ALA A C 1
ATOM 865 O O . ALA A 1 110 ? -17.592 -17.527 -2.956 1.00 58.25 110 ALA A O 1
ATOM 866 N N . VAL A 1 111 ? -16.544 -18.974 -1.601 1.00 55.66 111 VAL A N 1
ATOM 867 C CA . VAL A 1 111 ? -17.224 -20.160 -2.115 1.00 55.66 111 VAL A CA 1
ATOM 868 C C . VAL A 1 111 ? -18.687 -19.954 -1.764 1.00 55.66 111 VAL A C 1
ATOM 870 O O . VAL A 1 111 ? -19.030 -19.790 -0.592 1.00 55.66 111 VAL A O 1
ATOM 873 N N . ALA A 1 112 ? -19.522 -19.895 -2.796 1.00 48.91 112 ALA A N 1
ATOM 874 C CA . ALA A 1 112 ? -20.961 -19.840 -2.670 1.00 48.91 112 ALA A CA 1
ATOM 875 C C . ALA A 1 112 ? -21.423 -20.996 -1.770 1.00 48.91 112 ALA A C 1
ATOM 877 O O . ALA A 1 112 ? -21.533 -22.137 -2.208 1.00 48.91 112 ALA A O 1
ATOM 878 N N . LEU A 1 113 ? -21.685 -20.710 -0.495 1.00 54.44 113 LEU A N 1
ATOM 879 C CA . LEU A 1 113 ? -22.567 -21.541 0.307 1.00 54.44 113 LEU A CA 1
ATOM 880 C C . LEU A 1 113 ? -23.986 -21.195 -0.142 1.00 54.44 113 LEU A C 1
ATOM 882 O O . LEU A 1 113 ? -24.604 -20.269 0.377 1.00 54.44 113 LEU A O 1
ATOM 886 N N . GLY A 1 114 ? -24.463 -21.896 -1.168 1.00 49.03 114 GLY A N 1
ATOM 887 C CA .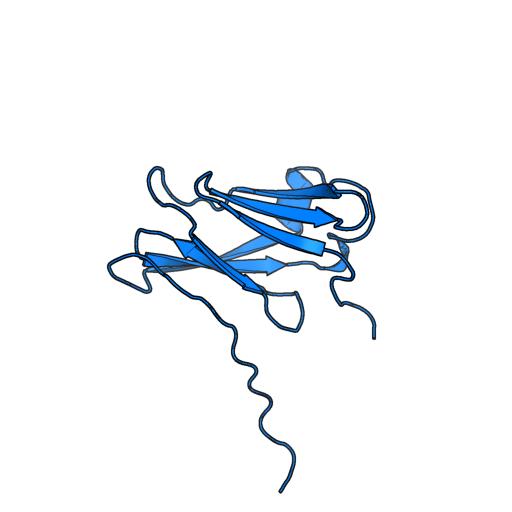 GLY A 1 114 ? -25.823 -21.744 -1.674 1.00 49.03 114 GLY A CA 1
ATOM 888 C C . GLY A 1 114 ? -26.089 -22.625 -2.889 1.00 49.03 114 GLY A C 1
ATOM 889 O O . GLY A 1 114 ? -25.838 -22.199 -4.014 1.00 49.03 114 GLY A O 1
ATOM 890 N N . GLY A 1 115 ? -26.606 -23.831 -2.637 1.00 39.31 115 GLY A N 1
ATOM 891 C CA . GLY A 1 115 ? -27.055 -24.813 -3.625 1.00 39.31 115 GLY A CA 1
ATOM 892 C C . GLY A 1 115 ? -27.255 -26.178 -2.994 1.00 39.31 115 GLY A C 1
ATOM 893 O O . GLY A 1 115 ? -26.291 -26.967 -3.052 1.00 39.31 115 GLY A O 1
#

pLDDT: mean 88.24, std 13.66, range [39.31, 97.88]

Sequence (115 aa):
HPHHFRNVLATVGADRWLRFWNIHEGVLLAEVFTGHAMGELVQALAVDLSNRFIATGDSAGFIKIWGVDPEKLHGSTPLSLADAAKAVRQLHVWRAHQRNVTSLTFLDTAVALGG